Protein AF-A0A9X4KT14-F1 (afdb_monomer_lite)

Organism: NCBI:txid1457232

pLDDT: mean 91.4, std 9.62, range [57.19, 98.44]

Radius of gyration: 14.05 Å; chains: 1; bounding box: 29×43×31 Å

InterPro domains:
  IPR012336 Thioredoxin-like fold [PF13462] (11-75)
  IPR036249 Thioredoxin-like superfamily [SSF52833] (9-64)

Secondary structure (DSSP, 8-state):
---------EEES-TT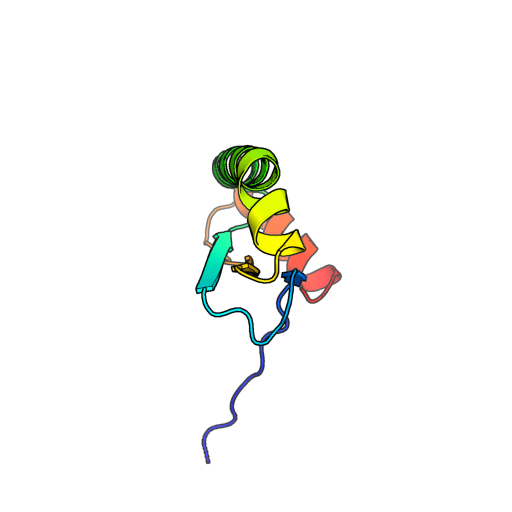-SEEEEEEE-TT-HHHHHHHHHHHHHSHHHHHTTSEEEEEEE---S-GGGHHHHHHHHHHT-

Structure (mmCIF, N/CA/C/O backbone):
data_AF-A0A9X4KT14-F1
#
_entry.id   AF-A0A9X4KT14-F1
#
loop_
_atom_site.group_PDB
_atom_site.id
_atom_site.type_symbol
_atom_site.label_atom_id
_atom_site.label_alt_id
_atom_site.label_comp_id
_atom_site.label_asym_id
_atom_site.label_entity_id
_atom_site.label_seq_id
_atom_site.pdbx_PDB_ins_code
_atom_site.Cartn_x
_atom_site.Cartn_y
_atom_site.Cartn_z
_atom_site.occupancy
_atom_site.B_iso_or_equiv
_atom_site.auth_seq_id
_atom_site.auth_comp_id
_atom_site.auth_asym_id
_atom_site.auth_atom_id
_atom_site.pdbx_PDB_model_num
ATOM 1 N N . MET A 1 1 ? -5.682 -33.038 4.500 1.00 58.28 1 MET A N 1
ATOM 2 C CA . MET A 1 1 ? -5.627 -31.759 5.238 1.00 58.28 1 MET A CA 1
ATOM 3 C C . MET A 1 1 ? -4.883 -30.760 4.374 1.00 58.28 1 MET A C 1
ATOM 5 O O . MET A 1 1 ? -3.722 -30.996 4.066 1.00 58.28 1 MET A O 1
ATOM 9 N N . THR A 1 2 ? -5.561 -29.721 3.897 1.00 57.19 2 THR A N 1
ATOM 10 C CA . THR A 1 2 ? -4.951 -28.684 3.055 1.00 57.19 2 THR A CA 1
ATOM 11 C C . THR A 1 2 ? -4.091 -27.791 3.940 1.00 57.19 2 THR A C 1
ATOM 13 O O . THR A 1 2 ? -4.580 -27.255 4.931 1.00 57.19 2 THR A O 1
ATOM 16 N N . ARG A 1 3 ? -2.799 -27.671 3.628 1.00 66.94 3 ARG A N 1
ATOM 17 C CA . ARG A 1 3 ? -1.886 -26.786 4.354 1.00 66.94 3 ARG A CA 1
ATOM 18 C C . ARG A 1 3 ? -2.221 -25.352 3.948 1.00 66.94 3 ARG A C 1
ATOM 20 O O . ARG A 1 3 ? -2.010 -24.988 2.795 1.00 66.94 3 ARG A O 1
ATOM 27 N N . VAL A 1 4 ? -2.789 -24.572 4.863 1.00 66.88 4 VAL A N 1
ATOM 28 C CA . VAL A 1 4 ? -2.976 -23.132 4.655 1.00 66.88 4 VAL A CA 1
ATOM 29 C C . VAL A 1 4 ? -1.585 -22.507 4.688 1.00 66.88 4 VAL A C 1
ATOM 31 O O . VAL A 1 4 ? -0.861 -22.663 5.669 1.00 66.88 4 VAL A O 1
ATOM 34 N N . ILE A 1 5 ? -1.172 -21.896 3.580 1.00 66.94 5 ILE A N 1
ATOM 35 C CA . ILE A 1 5 ? 0.059 -21.110 3.533 1.00 66.94 5 ILE A CA 1
ATOM 36 C C . ILE A 1 5 ? -0.327 -19.702 3.973 1.00 66.94 5 ILE A C 1
ATOM 38 O O . ILE A 1 5 ? -1.059 -19.011 3.266 1.00 66.94 5 ILE A O 1
ATOM 42 N N . GLU A 1 6 ? 0.123 -19.307 5.160 1.00 66.19 6 GLU A N 1
ATOM 43 C CA . GLU A 1 6 ? 0.028 -17.923 5.612 1.00 66.19 6 GLU A CA 1
ATOM 44 C C . GLU A 1 6 ? 1.077 -17.107 4.859 1.00 66.19 6 GLU A C 1
ATOM 46 O O . GLU A 1 6 ? 2.281 -17.288 5.044 1.00 66.19 6 GLU A O 1
ATOM 51 N N . ASN A 1 7 ? 0.613 -16.247 3.957 1.00 70.12 7 ASN A N 1
ATOM 52 C CA . ASN A 1 7 ? 1.471 -15.258 3.325 1.00 70.12 7 ASN A CA 1
ATOM 53 C C . ASN A 1 7 ? 1.649 -14.097 4.307 1.00 70.12 7 ASN A C 1
ATOM 55 O O . ASN A 1 7 ? 0.661 -13.570 4.823 1.00 70.12 7 ASN A O 1
ATOM 59 N N . ALA A 1 8 ? 2.901 -13.722 4.572 1.00 81.00 8 ALA A N 1
ATOM 60 C CA . ALA A 1 8 ? 3.191 -12.479 5.270 1.00 81.00 8 ALA A CA 1
ATOM 61 C C . ALA A 1 8 ? 2.717 -11.311 4.395 1.00 81.00 8 ALA A C 1
ATOM 63 O O . ALA A 1 8 ? 2.799 -11.395 3.174 1.00 81.00 8 ALA A O 1
ATOM 64 N N . PHE A 1 9 ? 2.164 -10.275 5.024 1.00 88.56 9 PHE A N 1
ATOM 65 C CA . PHE A 1 9 ? 1.729 -9.051 4.359 1.00 88.56 9 PHE A CA 1
ATOM 66 C C . PHE A 1 9 ? 2.057 -7.858 5.245 1.00 88.56 9 PHE A C 1
ATOM 68 O O . PHE A 1 9 ? 1.951 -7.938 6.474 1.00 88.56 9 PHE A O 1
ATOM 75 N N . LEU A 1 10 ? 2.365 -6.720 4.630 1.00 89.75 10 LEU A N 1
ATOM 76 C CA . LEU A 1 10 ? 2.477 -5.468 5.367 1.00 89.75 10 LEU A CA 1
ATOM 77 C C . LEU A 1 10 ? 1.070 -4.979 5.729 1.00 89.75 10 LEU A C 1
ATOM 79 O O . LEU A 1 10 ? 0.247 -4.730 4.848 1.00 89.75 10 LEU A O 1
ATOM 83 N N . SER A 1 11 ? 0.799 -4.828 7.022 1.00 92.81 11 SER A N 1
ATOM 84 C CA . SER A 1 11 ? -0.476 -4.315 7.529 1.00 92.81 11 SER A CA 1
ATOM 85 C C . SER A 1 11 ? -0.242 -3.100 8.420 1.00 92.81 11 SER A C 1
ATOM 87 O O . SER A 1 11 ? 0.676 -3.095 9.237 1.00 92.81 11 SER A O 1
ATOM 89 N N . TYR A 1 12 ? -1.077 -2.077 8.267 1.00 93.06 12 TYR A N 1
ATOM 90 C CA . TYR A 1 12 ? -1.007 -0.826 9.015 1.00 93.06 12 TYR A CA 1
ATOM 91 C C . TYR A 1 12 ? -2.400 -0.433 9.526 1.00 93.06 12 TYR A C 1
ATOM 93 O O . TYR A 1 12 ? -3.402 -0.632 8.838 1.00 93.06 12 TYR A O 1
ATOM 101 N N . GLY A 1 13 ? -2.473 0.102 10.746 1.00 95.44 13 GLY A N 1
ATOM 102 C CA . GLY A 1 13 ? -3.734 0.337 11.458 1.00 95.44 13 GLY A CA 1
ATOM 103 C C . GLY A 1 13 ? -4.156 -0.819 12.368 1.00 95.44 13 GLY A C 1
ATOM 104 O O . GLY A 1 13 ? -3.418 -1.787 12.557 1.00 95.44 13 GLY A O 1
ATOM 105 N N . LYS A 1 14 ? -5.344 -0.701 12.972 1.00 96.62 14 LYS A N 1
ATOM 106 C CA . LYS A 1 14 ? -5.863 -1.698 13.920 1.00 96.62 14 LYS A CA 1
ATOM 107 C C . LYS A 1 14 ? -6.319 -2.968 13.198 1.00 96.62 14 LYS A C 1
ATOM 109 O O . LYS A 1 14 ? -7.011 -2.884 12.189 1.00 96.62 14 LYS A O 1
ATOM 114 N N . GLU A 1 15 ? -5.981 -4.141 13.730 1.00 94.56 15 GLU A N 1
ATOM 115 C CA . GLU A 1 15 ? -6.365 -5.433 13.130 1.00 94.56 15 GLU A CA 1
ATOM 116 C C . GLU A 1 15 ? -7.882 -5.672 13.086 1.00 94.56 15 GLU A C 1
ATOM 118 O O . GLU A 1 15 ? -8.384 -6.362 12.189 1.00 94.56 15 GLU A O 1
ATOM 123 N N . ASP A 1 16 ? -8.599 -5.076 14.039 1.00 95.88 16 ASP A N 1
ATOM 124 C CA . ASP A 1 16 ? -10.048 -5.132 14.221 1.00 95.88 16 ASP A CA 1
ATOM 125 C C . ASP A 1 16 ? -10.782 -3.919 13.626 1.00 95.88 16 ASP A C 1
ATOM 127 O O . ASP A 1 16 ? -11.977 -3.744 13.871 1.00 95.88 16 ASP A O 1
ATOM 131 N N . ALA A 1 17 ? -10.098 -3.086 12.829 1.00 97.81 17 ALA A N 1
ATOM 132 C CA . ALA A 1 17 ? -10.740 -1.965 12.154 1.00 97.81 17 ALA A CA 1
ATOM 133 C C . ALA A 1 17 ? -11.924 -2.454 11.291 1.00 97.81 17 ALA A C 1
ATOM 135 O O . ALA A 1 17 ? -11.810 -3.471 10.594 1.00 97.81 17 ALA A O 1
ATOM 136 N N . PRO A 1 18 ? -13.060 -1.731 11.288 1.00 97.94 18 PRO A N 1
ATOM 137 C CA . PRO A 1 18 ? -14.280 -2.176 10.616 1.00 97.94 18 PRO A CA 1
ATOM 138 C C . PRO A 1 18 ? -14.146 -2.232 9.088 1.00 97.94 18 PRO A C 1
ATOM 140 O O . PRO A 1 18 ? -14.918 -2.930 8.433 1.00 97.94 18 PRO A O 1
ATOM 143 N N . VAL A 1 19 ? -13.183 -1.506 8.511 1.00 97.81 19 VAL A N 1
ATOM 144 C CA . VAL A 1 19 ? -12.910 -1.490 7.071 1.00 97.81 19 VAL A CA 1
ATOM 145 C C . VAL A 1 19 ? -11.487 -1.967 6.806 1.00 97.81 19 VAL A C 1
ATOM 147 O O . VAL A 1 19 ? -10.538 -1.484 7.421 1.00 97.81 19 VAL A O 1
ATOM 150 N N . LYS A 1 20 ? -11.331 -2.875 5.837 1.00 97.25 20 LYS A N 1
ATOM 151 C CA . LYS A 1 20 ? -10.025 -3.331 5.345 1.00 97.25 20 LYS A CA 1
ATOM 152 C C . LYS A 1 20 ? -9.819 -2.877 3.907 1.00 97.25 20 LYS A C 1
ATOM 154 O O . LYS A 1 20 ? -10.593 -3.241 3.024 1.00 97.25 20 LYS A O 1
ATOM 159 N N . VAL A 1 21 ? -8.774 -2.090 3.677 1.00 97.00 21 VAL A N 1
ATOM 160 C CA . VAL A 1 21 ? -8.334 -1.680 2.340 1.00 97.00 21 VAL A CA 1
ATOM 161 C C . VAL A 1 21 ? -7.179 -2.589 1.944 1.00 97.00 21 VAL A C 1
ATOM 163 O O . VAL A 1 21 ? -6.047 -2.394 2.378 1.00 97.00 21 VAL A O 1
ATOM 166 N N . GLU A 1 22 ? -7.480 -3.615 1.151 1.00 95.69 22 GLU A N 1
ATOM 167 C CA . GLU A 1 22 ? -6.482 -4.565 0.662 1.00 95.69 22 GLU A CA 1
ATOM 168 C C . GLU A 1 22 ? -6.009 -4.188 -0.740 1.00 95.69 22 GLU A C 1
ATOM 170 O O . GLU A 1 22 ? -6.817 -4.018 -1.655 1.00 95.69 22 GLU A O 1
ATOM 175 N N . VAL A 1 23 ? -4.694 -4.095 -0.926 1.00 95.38 23 VAL A N 1
ATOM 176 C CA . VAL A 1 23 ? -4.104 -3.671 -2.197 1.00 95.38 23 VAL A CA 1
ATOM 177 C C . VAL A 1 23 ? -3.121 -4.703 -2.698 1.00 95.38 23 VAL A C 1
ATOM 179 O O . VAL A 1 23 ? -2.157 -5.045 -2.020 1.00 95.38 23 VAL A O 1
ATOM 182 N N . PHE A 1 24 ? -3.352 -5.155 -3.927 1.00 94.50 24 PHE A N 1
ATOM 183 C CA . PHE A 1 24 ? -2.460 -6.050 -4.648 1.00 94.50 24 PHE A CA 1
ATOM 184 C C . PHE A 1 24 ? -1.565 -5.231 -5.573 1.00 94.50 24 PHE A C 1
ATOM 186 O O . PHE A 1 24 ? -2.030 -4.697 -6.584 1.00 94.50 24 PHE A O 1
ATOM 193 N N . LEU A 1 25 ? -0.283 -5.125 -5.236 1.00 94.88 25 LEU A N 1
ATOM 194 C CA . LEU A 1 25 ? 0.674 -4.311 -5.985 1.00 94.88 25 LEU A CA 1
ATOM 195 C C . LEU A 1 25 ? 2.027 -4.995 -6.135 1.00 94.88 25 LEU A C 1
ATOM 197 O O . LEU A 1 25 ? 2.314 -5.982 -5.476 1.00 94.88 25 LEU A O 1
ATOM 201 N N . ASN A 1 26 ? 2.873 -4.452 -7.001 1.00 95.31 26 ASN A N 1
ATOM 202 C CA . ASN A 1 26 ? 4.267 -4.865 -7.117 1.00 95.31 26 ASN A CA 1
ATOM 203 C C . ASN A 1 26 ? 5.159 -3.667 -6.782 1.00 95.31 26 ASN A C 1
ATOM 205 O O . ASN A 1 26 ? 4.873 -2.556 -7.230 1.00 95.31 26 ASN A O 1
ATOM 209 N N . LEU A 1 27 ? 6.237 -3.874 -6.026 1.00 92.94 27 LEU A N 1
ATOM 210 C CA . LEU A 1 27 ? 7.100 -2.776 -5.563 1.00 92.94 27 LEU A CA 1
ATOM 211 C C . LEU A 1 27 ? 7.809 -2.026 -6.705 1.00 92.94 27 LEU A C 1
ATOM 213 O O . LEU A 1 27 ? 8.187 -0.873 -6.534 1.00 92.94 27 LEU A O 1
ATOM 217 N N . ALA A 1 28 ? 7.954 -2.644 -7.882 1.00 95.69 28 ALA A N 1
ATOM 218 C CA . ALA A 1 28 ? 8.544 -2.027 -9.073 1.00 95.69 28 ALA A CA 1
ATOM 219 C C . ALA A 1 28 ? 7.498 -1.480 -10.070 1.00 95.69 28 ALA A C 1
ATOM 221 O O . ALA A 1 28 ? 7.836 -1.063 -11.177 1.00 95.69 28 ALA A O 1
ATOM 222 N N . CYS A 1 29 ? 6.209 -1.492 -9.720 1.00 96.06 29 CYS A N 1
ATOM 223 C CA . CYS A 1 29 ? 5.135 -1.025 -10.595 1.00 96.06 29 CYS A CA 1
ATOM 224 C C . CYS A 1 29 ? 4.954 0.507 -10.498 1.00 96.06 29 CYS A C 1
ATOM 226 O O . CYS A 1 29 ? 4.581 1.006 -9.435 1.00 96.06 29 CYS A O 1
ATOM 228 N N . PRO A 1 30 ? 5.102 1.270 -11.600 1.00 95.56 30 PRO A N 1
ATOM 229 C CA . PRO A 1 30 ? 5.022 2.735 -11.558 1.00 95.56 30 PRO A CA 1
ATOM 230 C C . PRO A 1 30 ? 3.619 3.249 -11.203 1.00 95.56 30 PRO A C 1
ATOM 232 O O . PRO A 1 30 ? 3.477 4.159 -10.397 1.00 95.56 30 PRO A O 1
ATOM 235 N N . TYR A 1 31 ? 2.565 2.622 -11.730 1.00 95.69 31 TYR A N 1
ATOM 236 C CA . TYR A 1 31 ? 1.183 2.986 -11.387 1.00 95.69 31 TYR A CA 1
ATOM 237 C C . TYR A 1 31 ? 0.841 2.682 -9.927 1.00 95.69 31 TYR A C 1
ATOM 239 O O . TYR A 1 31 ? 0.034 3.370 -9.309 1.00 95.69 31 TYR A O 1
ATOM 247 N N . CYS A 1 32 ? 1.471 1.650 -9.373 1.00 96.00 32 CYS A N 1
ATOM 248 C CA . CYS A 1 32 ? 1.302 1.269 -7.985 1.00 96.00 32 CYS A CA 1
ATOM 249 C C . CYS A 1 32 ? 1.958 2.296 -7.055 1.00 96.00 32 CYS A C 1
ATOM 251 O O . CYS A 1 32 ? 1.409 2.577 -5.996 1.00 96.00 32 CYS A O 1
ATOM 253 N N . ALA A 1 33 ? 3.067 2.913 -7.479 1.00 95.50 33 ALA A N 1
ATOM 254 C CA . ALA A 1 33 ? 3.662 4.045 -6.774 1.00 95.50 33 ALA A CA 1
ATOM 255 C C . ALA A 1 33 ? 2.727 5.267 -6.763 1.00 95.50 33 ALA A C 1
ATOM 257 O O . ALA A 1 33 ? 2.534 5.870 -5.713 1.00 95.50 33 ALA A O 1
ATOM 258 N N . THR A 1 34 ? 2.075 5.588 -7.889 1.00 96.81 34 THR A N 1
ATOM 259 C CA . THR A 1 34 ? 1.066 6.664 -7.934 1.00 96.81 34 THR A CA 1
ATOM 260 C C . THR A 1 34 ? -0.100 6.383 -6.991 1.00 96.81 34 THR A C 1
ATOM 262 O O . THR A 1 34 ? -0.497 7.257 -6.227 1.00 96.81 34 THR A O 1
ATOM 265 N N . PHE A 1 35 ? -0.623 5.153 -7.003 1.00 96.25 35 PHE A N 1
ATOM 266 C CA . PHE A 1 35 ? -1.667 4.748 -6.065 1.00 96.25 35 PHE A CA 1
ATOM 267 C C . PHE A 1 35 ? -1.204 4.890 -4.610 1.00 96.25 35 PHE A C 1
ATOM 269 O O . PHE A 1 35 ? -1.950 5.413 -3.788 1.00 96.25 35 PHE A O 1
ATOM 276 N N . PHE A 1 36 ? 0.021 4.453 -4.297 1.00 94.56 36 PHE A N 1
ATOM 277 C CA . PHE A 1 36 ? 0.569 4.544 -2.947 1.00 94.56 36 PHE A CA 1
ATOM 278 C C . PHE A 1 36 ? 0.639 5.996 -2.470 1.00 94.56 36 PHE A C 1
ATOM 280 O O . PHE A 1 36 ? 0.234 6.272 -1.350 1.00 94.56 36 PHE A O 1
ATOM 287 N N . GLN A 1 37 ? 1.049 6.928 -3.332 1.00 96.31 37 GLN A N 1
ATOM 288 C CA . GLN A 1 37 ? 1.076 8.354 -3.006 1.00 96.31 37 GLN A CA 1
ATOM 289 C C . GLN A 1 37 ? -0.324 8.908 -2.698 1.00 96.31 37 GLN A C 1
ATOM 291 O O . GLN A 1 37 ? -0.514 9.577 -1.689 1.00 96.31 37 GLN A O 1
ATOM 296 N N . SER A 1 38 ? -1.333 8.565 -3.504 1.00 96.50 38 SER A N 1
ATOM 297 C CA . SER A 1 38 ? -2.719 8.966 -3.217 1.00 96.50 38 SER A CA 1
ATOM 298 C C . SER A 1 38 ? -3.267 8.331 -1.933 1.00 96.50 38 SER A C 1
ATOM 300 O O . SER A 1 38 ? -4.022 8.967 -1.195 1.00 96.50 38 SER A O 1
ATOM 302 N N . ALA A 1 39 ? -2.901 7.077 -1.656 1.00 95.75 39 ALA A N 1
ATOM 303 C CA . ALA A 1 39 ? -3.284 6.387 -0.429 1.00 95.75 39 ALA A CA 1
ATOM 304 C C . ALA A 1 39 ? -2.636 7.033 0.806 1.00 95.75 39 ALA A C 1
ATOM 306 O O . ALA A 1 39 ? -3.324 7.211 1.809 1.00 95.75 39 ALA A O 1
ATOM 307 N N . ASP A 1 40 ? -1.367 7.431 0.711 1.00 94.44 40 ASP A N 1
ATOM 308 C CA . ASP A 1 40 ? -0.610 8.106 1.773 1.00 94.44 40 ASP A CA 1
ATOM 309 C C . ASP A 1 40 ? -1.167 9.502 2.091 1.00 94.44 40 ASP A C 1
ATOM 311 O O . ASP A 1 40 ? -1.115 9.953 3.226 1.00 94.44 40 ASP A O 1
ATOM 315 N N . GLU A 1 41 ? -1.796 10.168 1.121 1.00 97.00 41 GLU A N 1
ATOM 316 C CA . GLU A 1 41 ? -2.500 11.436 1.355 1.00 97.00 41 GLU A CA 1
ATOM 317 C C . GLU A 1 41 ? -3.899 11.238 1.967 1.00 97.00 41 GLU A C 1
ATOM 319 O O . GLU A 1 41 ? -4.375 12.074 2.736 1.00 97.00 41 GLU A O 1
ATOM 324 N N . THR A 1 42 ? -4.584 10.142 1.627 1.00 96.50 42 THR A N 1
ATOM 325 C CA . THR A 1 42 ? -6.020 9.976 1.924 1.00 96.50 42 THR A CA 1
ATOM 326 C C . THR A 1 42 ? -6.289 9.152 3.179 1.00 96.50 42 THR A C 1
ATOM 328 O O . THR A 1 42 ? -7.186 9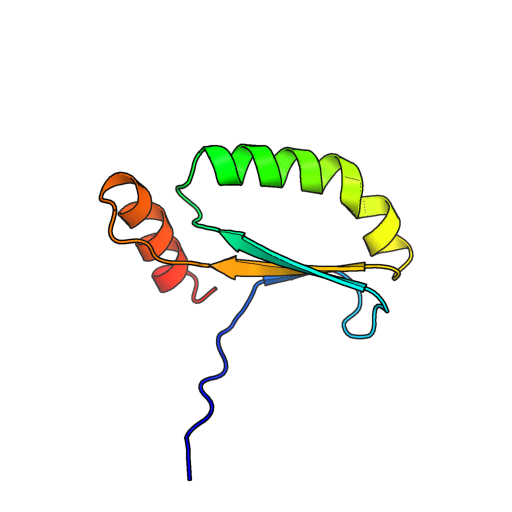.474 3.958 1.00 96.50 42 THR A O 1
ATOM 331 N N . LEU A 1 43 ? -5.561 8.052 3.364 1.00 96.94 43 LEU A N 1
ATOM 332 C CA . LEU A 1 43 ? -5.842 7.059 4.398 1.00 96.94 43 LEU A CA 1
ATOM 333 C C . LEU A 1 43 ? -5.357 7.400 5.820 1.00 96.94 43 LEU A C 1
ATOM 335 O O . LEU A 1 43 ? -5.986 6.861 6.735 1.00 96.94 43 LEU A O 1
ATOM 339 N N . PRO A 1 44 ? -4.325 8.242 6.071 1.00 97.69 44 PRO A N 1
ATOM 340 C CA . PRO A 1 44 ? -3.773 8.402 7.419 1.00 97.69 44 PRO A CA 1
ATOM 341 C C . PRO A 1 44 ? -4.815 8.725 8.488 1.00 97.69 44 PRO A C 1
ATOM 343 O O . PRO A 1 44 ? -4.880 8.034 9.498 1.00 97.69 44 PRO A O 1
ATOM 346 N N . SER A 1 45 ? -5.710 9.682 8.228 1.00 97.69 45 SER A N 1
ATOM 347 C CA . SER A 1 45 ? -6.740 10.082 9.198 1.00 97.69 45 SER A CA 1
ATOM 348 C C . SER A 1 45 ? -7.695 8.936 9.559 1.00 97.69 45 SER A C 1
ATOM 350 O O . SER A 1 45 ? -8.041 8.747 10.725 1.00 97.69 45 SER A O 1
ATOM 352 N N . TYR A 1 46 ? -8.091 8.116 8.585 1.00 98.00 46 TYR A N 1
ATOM 353 C CA . TYR A 1 46 ? -8.960 6.959 8.817 1.00 98.00 46 TYR A CA 1
ATOM 354 C C . TYR A 1 46 ? -8.240 5.825 9.549 1.00 98.00 46 TYR A C 1
ATOM 356 O O . TYR A 1 46 ? -8.862 5.099 10.329 1.00 98.00 46 TYR A O 1
ATOM 364 N N . ILE A 1 47 ? -6.940 5.667 9.305 1.00 97.75 47 ILE A N 1
ATOM 365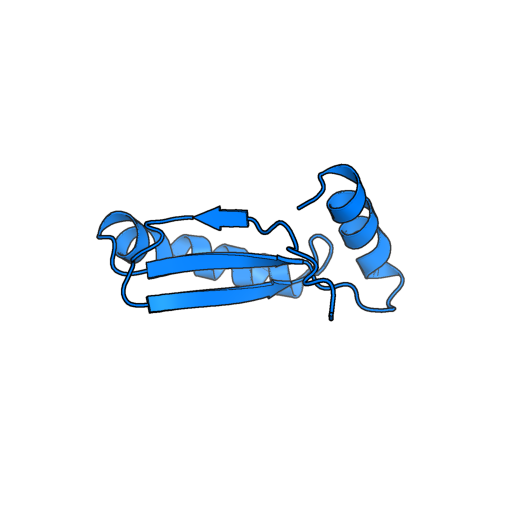 C CA . ILE A 1 47 ? -6.114 4.671 9.985 1.00 97.75 47 ILE A CA 1
ATOM 366 C C . ILE A 1 47 ? -5.877 5.078 11.443 1.00 97.75 47 ILE A C 1
ATOM 368 O O . ILE A 1 47 ? -6.093 4.269 12.346 1.00 97.75 47 ILE A O 1
ATOM 372 N N . GLU A 1 48 ? -5.506 6.335 11.686 1.00 97.00 48 GLU A N 1
ATOM 373 C CA . GLU A 1 48 ? -5.281 6.898 13.023 1.00 97.00 48 GLU A CA 1
ATOM 374 C C . GLU A 1 48 ? -6.545 6.830 13.888 1.00 97.00 48 GLU A C 1
ATOM 376 O O . GLU A 1 48 ? -6.488 6.440 15.056 1.00 97.00 48 GLU A O 1
ATOM 381 N N . ASN A 1 49 ? -7.713 7.096 13.295 1.00 97.56 49 ASN A N 1
ATOM 382 C CA . ASN A 1 49 ? -9.008 6.959 13.966 1.00 97.56 49 ASN A CA 1
ATOM 383 C C . ASN A 1 49 ? -9.445 5.494 14.169 1.00 97.56 49 ASN A C 1
ATOM 385 O O . ASN A 1 49 ? -10.499 5.234 14.752 1.00 97.56 49 ASN A O 1
ATOM 389 N N . GLY A 1 50 ? -8.662 4.519 13.698 1.00 97.75 50 GLY A N 1
ATOM 390 C CA . GLY A 1 50 ? -8.959 3.090 13.811 1.00 97.75 50 GLY A CA 1
ATOM 391 C C . GLY A 1 50 ? -10.135 2.627 12.952 1.00 97.75 50 GLY A C 1
ATOM 392 O O . GLY A 1 50 ? -10.701 1.570 13.217 1.00 97.75 50 GLY A O 1
ATOM 393 N N . GLN A 1 51 ? -10.528 3.412 11.949 1.00 98.31 51 GLN A N 1
ATOM 394 C CA . GLN A 1 51 ? -11.628 3.086 11.041 1.00 98.31 51 GLN A CA 1
ATOM 395 C C . GLN A 1 51 ? -11.171 2.152 9.917 1.00 98.31 51 GLN A C 1
ATOM 397 O O . GLN A 1 51 ? -11.965 1.344 9.435 1.00 98.31 51 GLN A O 1
ATOM 402 N N . VAL A 1 52 ? -9.901 2.255 9.512 1.00 98.44 52 VAL A N 1
ATOM 403 C CA . VAL A 1 52 ? -9.318 1.498 8.400 1.00 98.44 52 VAL A CA 1
ATOM 404 C C . VAL A 1 52 ? -8.089 0.710 8.850 1.00 98.44 52 VAL A C 1
ATOM 406 O O . VAL A 1 52 ? -7.193 1.250 9.498 1.00 98.44 52 VAL A O 1
ATOM 409 N N . GLN A 1 53 ? -8.025 -0.553 8.429 1.00 97.94 53 GLN A N 1
ATOM 410 C CA . GLN A 1 53 ? -6.789 -1.322 8.317 1.00 97.94 53 GLN A CA 1
ATOM 411 C C . GLN A 1 53 ? -6.340 -1.302 6.855 1.00 97.94 53 GLN A C 1
ATOM 413 O O . GLN A 1 53 ? -7.104 -1.673 5.960 1.00 97.94 53 GLN A O 1
ATOM 418 N N . TYR A 1 54 ? -5.103 -0.895 6.603 1.00 97.25 54 TYR A N 1
ATOM 419 C CA . TYR A 1 54 ? -4.500 -0.907 5.277 1.00 97.25 54 TYR A CA 1
ATOM 420 C C . TYR A 1 54 ? -3.578 -2.119 5.133 1.00 97.25 54 TYR A C 1
ATOM 422 O O . TYR A 1 54 ? -2.669 -2.297 5.941 1.00 97.25 54 TYR A O 1
ATOM 430 N N . VAL A 1 55 ? -3.823 -2.969 4.133 1.00 95.56 55 VAL A N 1
ATOM 431 C CA . VAL A 1 55 ? -3.099 -4.235 3.933 1.00 95.56 55 VAL A CA 1
ATOM 432 C C . VAL A 1 55 ? -2.500 -4.266 2.532 1.00 95.56 55 VAL A C 1
ATOM 434 O O . VAL A 1 55 ? -3.221 -4.282 1.533 1.00 95.56 55 VAL A O 1
ATOM 437 N N . VAL A 1 56 ? -1.174 -4.311 2.452 1.00 94.19 56 VAL A N 1
ATOM 438 C CA . VAL A 1 56 ? -0.423 -4.356 1.195 1.00 94.19 56 VAL A CA 1
ATOM 439 C C . VAL A 1 56 ? 0.007 -5.791 0.920 1.00 94.19 56 VAL A C 1
ATOM 441 O O . VAL A 1 56 ? 0.741 -6.399 1.697 1.00 94.19 56 VAL A O 1
ATOM 444 N N . LYS A 1 57 ? -0.453 -6.325 -0.210 1.00 93.00 57 LYS A N 1
ATOM 445 C CA . LYS A 1 57 ? -0.188 -7.686 -0.673 1.00 93.00 57 LYS A CA 1
ATOM 446 C C . LYS A 1 57 ? 0.653 -7.625 -1.938 1.00 93.00 57 LYS A C 1
ATOM 448 O O . LYS A 1 57 ? 0.197 -7.116 -2.968 1.00 93.00 57 LYS A O 1
ATOM 453 N N . HIS A 1 58 ? 1.878 -8.140 -1.881 1.00 93.44 58 HIS A N 1
ATOM 454 C CA . HIS A 1 58 ? 2.705 -8.190 -3.077 1.00 93.44 58 HIS A CA 1
ATOM 455 C C . HIS A 1 58 ? 2.108 -9.151 -4.108 1.00 93.44 58 HIS A C 1
ATOM 457 O O . HIS A 1 58 ? 1.685 -10.260 -3.782 1.00 93.44 58 HIS A O 1
ATOM 463 N N . TYR A 1 59 ? 2.077 -8.727 -5.368 1.00 92.75 59 TYR A N 1
ATOM 464 C CA . TYR A 1 59 ? 1.560 -9.512 -6.473 1.00 92.75 59 TYR A CA 1
ATOM 465 C C . TYR A 1 59 ? 2.565 -9.585 -7.619 1.00 92.75 59 TYR A C 1
ATOM 467 O O . TYR A 1 59 ? 2.849 -8.604 -8.315 1.00 92.75 59 TYR A O 1
ATOM 475 N N . ASP A 1 60 ? 3.081 -10.792 -7.826 1.00 91.69 60 ASP A N 1
ATOM 476 C CA . ASP A 1 60 ? 3.999 -11.094 -8.911 1.00 91.69 60 ASP A CA 1
ATOM 477 C C . ASP A 1 60 ? 3.236 -11.269 -10.221 1.00 91.69 60 ASP A C 1
ATOM 47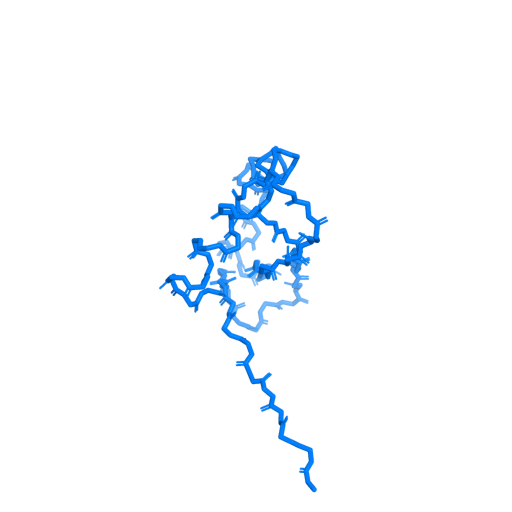9 O O . ASP A 1 60 ? 2.298 -12.059 -10.339 1.00 91.69 60 ASP A O 1
ATOM 483 N N . LYS A 1 61 ? 3.664 -10.518 -11.234 1.00 88.81 61 LYS A N 1
ATOM 484 C CA . LYS A 1 61 ? 3.172 -10.635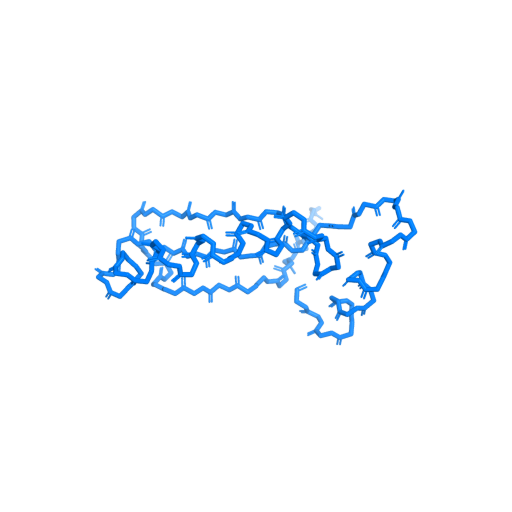 -12.607 1.00 88.81 61 LYS A CA 1
ATOM 485 C C . LYS A 1 61 ? 4.347 -11.011 -13.507 1.00 88.81 61 LYS A C 1
ATOM 487 O O . LYS A 1 61 ? 5.432 -10.465 -13.312 1.00 88.81 61 LYS A O 1
ATOM 492 N N . PRO A 1 62 ? 4.144 -11.857 -14.532 1.00 89.19 62 PRO A N 1
ATOM 493 C CA . PRO A 1 62 ? 5.194 -12.248 -15.469 1.00 89.19 62 PRO A CA 1
ATOM 494 C C . PRO A 1 62 ? 5.500 -11.099 -16.446 1.00 89.19 62 PRO A C 1
ATOM 496 O O . PRO A 1 62 ? 5.144 -11.136 -17.621 1.00 89.19 62 PRO A O 1
ATOM 499 N N . ARG A 1 63 ? 6.109 -10.025 -15.936 1.00 91.12 63 ARG A N 1
ATOM 500 C CA . ARG A 1 63 ? 6.599 -8.871 -16.696 1.00 91.12 63 ARG A CA 1
ATOM 501 C C . ARG A 1 63 ? 8.005 -8.539 -16.227 1.00 91.12 63 ARG A C 1
ATOM 503 O O . ARG A 1 63 ? 8.215 -8.327 -15.039 1.00 91.12 63 ARG A O 1
ATOM 510 N N . GLU A 1 64 ? 8.930 -8.420 -17.172 1.00 93.38 64 GLU A N 1
ATOM 511 C CA . GLU A 1 64 ? 10.353 -8.183 -16.900 1.00 93.38 64 GLU A CA 1
ATOM 512 C C . GLU A 1 64 ? 10.591 -6.954 -16.011 1.00 93.38 64 GLU A C 1
ATOM 514 O O . GLU A 1 64 ? 11.285 -7.043 -15.004 1.00 93.38 64 GLU A O 1
ATOM 519 N N . MET A 1 65 ? 9.914 -5.838 -16.299 1.00 92.69 65 MET A N 1
ATOM 520 C CA . MET A 1 65 ? 10.035 -4.604 -15.512 1.00 92.69 65 MET A CA 1
ATOM 521 C C . MET A 1 65 ? 9.639 -4.752 -14.030 1.00 92.69 65 MET A C 1
ATOM 523 O O . MET A 1 65 ? 10.036 -3.935 -13.207 1.00 92.69 65 MET A O 1
ATOM 527 N N . LEU A 1 66 ? 8.840 -5.768 -13.684 1.00 96.44 66 LEU A N 1
ATOM 528 C CA . LEU A 1 66 ? 8.344 -6.003 -12.325 1.00 96.44 66 LEU A CA 1
ATOM 529 C C . LEU A 1 66 ? 9.224 -6.977 -11.531 1.00 96.44 66 LEU A C 1
ATOM 531 O O . LEU A 1 66 ? 9.019 -7.147 -10.328 1.00 96.44 66 LEU A O 1
ATOM 535 N N . LEU A 1 67 ? 10.219 -7.588 -12.184 1.00 95.00 67 LEU A N 1
ATOM 536 C CA . LEU A 1 67 ? 11.091 -8.592 -11.579 1.00 95.00 67 LEU A CA 1
ATOM 537 C C . LEU A 1 67 ? 11.845 -8.038 -10.367 1.00 95.00 67 LEU A C 1
ATOM 539 O O . LEU A 1 67 ? 11.975 -8.727 -9.361 1.00 95.00 67 LEU A O 1
ATOM 543 N N . TYR A 1 68 ? 12.289 -6.781 -10.427 1.00 94.44 68 TYR A N 1
ATOM 544 C CA . TYR A 1 68 ? 12.954 -6.136 -9.294 1.00 94.44 68 TYR A CA 1
ATOM 545 C C . TYR A 1 68 ? 12.059 -6.057 -8.055 1.00 94.44 68 TYR A C 1
ATOM 547 O O . TYR A 1 68 ? 12.541 -6.273 -6.947 1.00 94.44 68 TYR A O 1
ATOM 555 N N . GLY A 1 69 ? 10.759 -5.807 -8.235 1.00 94.25 69 GLY A N 1
ATOM 556 C CA . GLY A 1 69 ? 9.809 -5.783 -7.127 1.00 94.25 69 GLY A CA 1
ATOM 557 C C . GLY A 1 69 ? 9.606 -7.171 -6.532 1.00 94.25 69 GLY A C 1
ATOM 558 O O . GLY A 1 69 ? 9.665 -7.328 -5.318 1.00 94.25 69 GLY A O 1
AT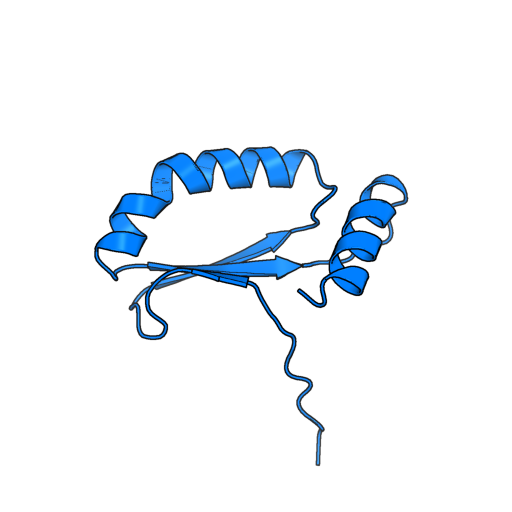OM 559 N N . THR A 1 70 ? 9.493 -8.193 -7.381 1.00 93.94 70 THR A N 1
ATOM 560 C CA . THR A 1 70 ? 9.424 -9.598 -6.951 1.00 93.94 70 THR A CA 1
ATOM 561 C C . THR A 1 70 ? 10.669 -10.028 -6.173 1.00 93.94 70 THR A C 1
ATOM 563 O O . THR A 1 70 ? 10.556 -10.649 -5.117 1.00 93.94 70 THR A O 1
ATOM 566 N N . LEU A 1 71 ? 11.864 -9.663 -6.647 1.00 93.62 71 LEU A N 1
ATOM 567 C CA . LEU A 1 71 ? 13.121 -9.952 -5.950 1.00 93.62 71 LEU A CA 1
ATOM 568 C C . LEU A 1 71 ? 13.196 -9.236 -4.600 1.00 93.62 71 LEU A C 1
ATOM 570 O O . LEU A 1 71 ? 13.581 -9.855 -3.609 1.00 93.62 71 LEU A O 1
ATOM 574 N N . ALA A 1 72 ? 12.796 -7.964 -4.545 1.00 92.56 72 ALA A N 1
ATOM 575 C CA . ALA A 1 72 ? 12.718 -7.219 -3.293 1.00 92.56 72 ALA A CA 1
ATOM 576 C C . ALA A 1 72 ? 11.741 -7.887 -2.315 1.00 92.56 72 ALA A C 1
ATOM 578 O O . ALA A 1 72 ? 12.099 -8.119 -1.162 1.00 92.56 72 ALA A O 1
ATOM 579 N N . ASN A 1 73 ? 10.550 -8.278 -2.776 1.00 90.81 73 ASN A N 1
ATOM 580 C CA . ASN A 1 73 ? 9.567 -8.965 -1.944 1.00 90.81 73 ASN A CA 1
ATOM 581 C C . ASN A 1 73 ? 10.101 -10.280 -1.375 1.00 90.81 73 ASN A C 1
ATOM 583 O O . ASN A 1 73 ? 10.003 -10.531 -0.178 1.00 90.81 73 ASN A O 1
ATOM 587 N N . ALA A 1 74 ? 10.718 -11.101 -2.228 1.00 89.75 74 ALA A N 1
ATOM 588 C CA . ALA A 1 74 ? 11.319 -12.365 -1.822 1.00 89.75 74 ALA A CA 1
ATOM 589 C C . ALA A 1 74 ? 12.468 -12.168 -0.819 1.00 89.75 74 ALA A C 1
ATOM 591 O O . ALA A 1 74 ? 12.624 -12.968 0.105 1.00 89.75 74 ALA A O 1
ATOM 592 N N . PHE A 1 75 ? 13.254 -11.099 -0.980 1.00 90.31 75 PHE A N 1
ATOM 593 C CA . PHE A 1 75 ? 14.341 -10.754 -0.068 1.00 90.31 75 PHE A CA 1
ATOM 594 C C . PHE A 1 75 ? 13.822 -10.313 1.306 1.00 90.31 75 PHE A C 1
ATOM 596 O O . PHE A 1 75 ? 14.290 -10.820 2.325 1.00 90.31 75 PHE A O 1
ATOM 603 N N . PHE A 1 76 ? 12.836 -9.412 1.342 1.00 85.75 76 PHE A N 1
ATOM 604 C CA . PHE A 1 76 ? 12.261 -8.901 2.590 1.00 85.75 76 PHE A CA 1
ATOM 605 C C . PHE A 1 76 ? 11.244 -9.850 3.237 1.00 85.75 76 PHE A C 1
ATOM 607 O O . PHE A 1 76 ? 10.933 -9.679 4.414 1.00 85.75 76 PHE A O 1
ATOM 614 N N . ARG A 1 77 ? 10.772 -10.866 2.501 1.00 80.06 77 ARG A N 1
ATOM 615 C CA . ARG A 1 77 ? 9.709 -11.801 2.912 1.00 80.06 77 ARG A CA 1
ATOM 616 C C . ARG A 1 77 ? 8.419 -11.077 3.319 1.00 80.06 77 ARG A C 1
ATOM 618 O O . ARG A 1 77 ? 7.815 -11.422 4.334 1.00 80.06 77 ARG A O 1
ATOM 625 N N . LEU A 1 78 ? 8.061 -10.060 2.532 1.00 68.44 78 LEU A N 1
ATOM 626 C CA . LEU A 1 78 ? 6.842 -9.259 2.673 1.00 68.44 78 LEU A CA 1
ATOM 627 C C . LEU A 1 78 ? 5.649 -9.855 1.919 1.00 68.44 78 LEU A C 1
ATOM 629 O O . LEU A 1 78 ? 5.857 -10.747 1.056 1.00 68.44 78 LEU A O 1
#

Sequence (78 aa):
MTRVIENAFLSYGKEDAPVKVEVFLNLACPYCATFFQSADETLPSYIENGQVQYVVKHYDKPREMLLYGTLANAFFRL

Foldseek 3Di:
DDDDDDQDWDKAADPPAPEEAEDEEFPQDPVVVVVVVVCVVPCPVCRVVRNYMYIYHYDDDPDPSRVVSVVVCVVVSD